Protein AF-A0A380K0P5-F1 (afdb_monomer)

Foldseek 3Di:
DDPVVVVVLVVVCVVLVLVDSVSVVCCVVPDLFDSPDDDDCPVVVVVLVVLVVLLVVLVVQLVVCVVVVVVVSNVVSVVVSVVSVVVSVVSVVVVVVVVSVVRNVPD

Radius of gyration: 23.73 Å; Cα contacts (8 Å, |Δi|>4): 60; chains: 1; bounding box: 49×21×67 Å

Nearest PDB structures (foldseek):
  8ftm-assembly2_B  TM=5.813E-01  e=7.458E+00  Thermochaetoides thermophila DSM 1495
  6zw4-assembly1_H  TM=6.249E-01  e=8.438E+00  Nostoc punctiforme
  6zw4-assembly1_T  TM=6.249E-01  e=8.438E+00  Nostoc punctiforme
  6zw4-assembly1_GA  TM=6.249E-01  e=8.438E+00  Nostoc punctiforme
  8xyv-assembly1_A  TM=5.640E-01  e=7.933E+00  synthetic construct

pLDDT: mean 88.08, std 12.18, range [38.84, 98.44]

Organism: NCBI:txid1337

Sequence (107 aa):
MTELQNDVLNQLVNDTGLGSFSNYARRMLFKETSLFIQFDESQFEELIYSLRRVENNLRQLSSIAEQSQNIQAYRAIEYSRRLVSNYEKQLTHYYKQKKRKLLSKGV

Structure (mmCIF, N/CA/C/O backbone):
data_AF-A0A380K0P5-F1
#
_entry.id   AF-A0A380K0P5-F1
#
loop_
_atom_site.group_PDB
_atom_site.id
_atom_site.type_symbol
_atom_site.label_atom_id
_atom_site.label_alt_id
_atom_site.label_comp_id
_atom_site.label_asym_id
_atom_site.label_entity_id
_atom_site.label_seq_id
_atom_site.pdbx_PDB_ins_code
_atom_site.Cartn_x
_atom_site.Cartn_y
_atom_site.Cartn_z
_atom_site.occupancy
_atom_site.B_iso_or_equiv
_atom_site.auth_seq_id
_atom_site.auth_comp_id
_atom_site.auth_asym_id
_atom_site.auth_atom_id
_atom_site.pdbx_PDB_model_num
ATOM 1 N N . MET A 1 1 ? 29.938 6.546 -37.172 1.00 60.72 1 MET A N 1
ATOM 2 C CA . MET A 1 1 ? 28.479 6.346 -37.104 1.00 60.72 1 MET A CA 1
ATOM 3 C C . MET A 1 1 ? 28.000 6.046 -38.502 1.00 60.72 1 MET A C 1
ATOM 5 O O . MET A 1 1 ? 28.212 6.876 -39.375 1.00 60.72 1 MET A O 1
ATOM 9 N N . THR A 1 2 ? 27.462 4.854 -38.735 1.00 86.94 2 THR A N 1
ATOM 10 C CA . THR A 1 2 ? 26.781 4.540 -39.999 1.00 86.94 2 THR A CA 1
ATOM 11 C C . THR A 1 2 ? 25.376 5.148 -39.992 1.00 86.94 2 THR A C 1
ATOM 13 O O . THR A 1 2 ? 24.835 5.410 -38.917 1.00 86.94 2 THR A O 1
ATOM 16 N N . GLU A 1 3 ? 24.773 5.369 -41.163 1.00 85.00 3 GLU A N 1
ATOM 17 C CA . GLU A 1 3 ? 23.383 5.855 -41.266 1.00 85.00 3 GLU A CA 1
ATOM 18 C C . GLU A 1 3 ? 22.423 4.965 -40.466 1.00 85.00 3 GLU A C 1
ATOM 20 O O . GLU A 1 3 ? 21.684 5.462 -39.623 1.00 85.00 3 GLU A O 1
ATOM 25 N N . LEU A 1 4 ? 22.577 3.642 -40.587 1.00 87.69 4 LEU A N 1
ATOM 26 C CA . LEU A 1 4 ? 21.811 2.656 -39.821 1.00 87.69 4 LEU A CA 1
ATOM 27 C C . LEU A 1 4 ? 21.927 2.848 -38.299 1.00 87.69 4 LEU A C 1
ATOM 29 O O . LEU A 1 4 ? 20.942 2.737 -37.574 1.00 87.69 4 LEU A O 1
ATOM 33 N N . GLN A 1 5 ? 23.129 3.135 -37.790 1.00 84.62 5 GLN A N 1
ATOM 34 C CA . GLN A 1 5 ? 23.313 3.400 -36.362 1.00 84.62 5 GLN A CA 1
ATOM 35 C C . GLN A 1 5 ? 22.606 4.689 -35.942 1.00 84.62 5 GLN A C 1
ATOM 37 O O . GLN A 1 5 ? 22.121 4.768 -34.818 1.00 84.62 5 GLN A O 1
ATOM 42 N N . ASN A 1 6 ? 22.559 5.691 -36.821 1.00 86.88 6 ASN A N 1
ATOM 43 C CA . ASN A 1 6 ? 21.938 6.982 -36.545 1.00 86.88 6 ASN A CA 1
ATOM 44 C C . ASN A 1 6 ? 20.413 6.861 -36.500 1.00 86.88 6 ASN A C 1
ATOM 46 O O . ASN A 1 6 ? 19.780 7.433 -35.616 1.00 86.88 6 ASN A O 1
ATOM 50 N N . ASP A 1 7 ? 19.842 6.046 -37.383 1.00 89.88 7 ASP A N 1
ATOM 51 C CA . ASP A 1 7 ? 18.410 5.749 -37.396 1.00 89.88 7 ASP A CA 1
ATOM 52 C C . ASP A 1 7 ? 17.977 5.023 -36.121 1.00 89.88 7 ASP A C 1
ATOM 54 O O . ASP A 1 7 ? 17.028 5.442 -35.455 1.00 89.88 7 ASP A O 1
ATOM 58 N N . VAL A 1 8 ? 18.736 4.002 -35.709 1.00 86.69 8 VAL A N 1
ATOM 59 C CA . VAL A 1 8 ? 18.501 3.296 -34.439 1.00 86.69 8 VAL A CA 1
ATOM 60 C C . VAL A 1 8 ? 18.626 4.249 -33.247 1.00 86.69 8 VAL A C 1
ATOM 62 O O . VAL A 1 8 ? 17.807 4.215 -32.330 1.00 86.69 8 VAL A O 1
ATOM 65 N N . LEU A 1 9 ? 19.625 5.133 -33.249 1.00 84.50 9 LEU A N 1
ATOM 66 C CA . LEU A 1 9 ? 19.829 6.110 -32.179 1.00 84.50 9 LEU A CA 1
ATOM 67 C C . LEU A 1 9 ? 18.648 7.084 -32.066 1.00 84.50 9 LEU A C 1
ATOM 69 O O . LEU A 1 9 ? 18.179 7.354 -30.962 1.00 84.50 9 LEU A O 1
ATOM 73 N N . ASN A 1 10 ? 18.151 7.583 -33.199 1.00 87.12 10 ASN A N 1
ATOM 74 C CA . ASN A 1 10 ? 16.997 8.476 -33.255 1.00 87.12 10 ASN A CA 1
ATOM 75 C C . ASN A 1 10 ? 15.723 7.780 -32.765 1.00 87.12 10 ASN A C 1
ATOM 77 O O . ASN A 1 10 ? 14.949 8.381 -32.020 1.00 87.12 10 ASN A O 1
ATOM 81 N N . GLN A 1 11 ? 15.537 6.504 -33.114 1.00 87.69 11 GLN A N 1
ATOM 82 C CA . GLN A 1 11 ? 14.435 5.699 -32.595 1.00 87.69 11 GLN A CA 1
ATOM 83 C C . GLN A 1 11 ? 14.500 5.584 -31.064 1.00 87.69 11 GLN A C 1
ATOM 85 O O . GLN A 1 11 ? 13.532 5.911 -30.386 1.00 87.69 11 GLN A O 1
ATOM 90 N N . LEU A 1 12 ? 15.665 5.255 -30.495 1.00 84.12 12 LEU A N 1
ATOM 91 C CA . LEU A 1 12 ? 15.843 5.157 -29.039 1.00 84.12 12 LEU A CA 1
ATOM 92 C C . LEU A 1 12 ? 15.641 6.504 -28.313 1.00 84.12 12 LEU A C 1
ATOM 94 O O . LEU A 1 12 ? 15.112 6.552 -27.198 1.00 84.12 12 LEU A O 1
ATOM 98 N N . VAL A 1 13 ? 16.038 7.622 -28.928 1.00 85.12 13 VAL A N 1
ATOM 99 C CA . VAL A 1 13 ? 15.771 8.972 -28.394 1.00 85.12 13 VAL A CA 1
ATOM 100 C C . VAL A 1 13 ? 14.267 9.256 -28.349 1.00 85.12 13 VAL A C 1
ATOM 102 O O . VAL A 1 13 ? 13.782 9.797 -27.351 1.00 85.12 13 VAL A O 1
ATOM 105 N N . ASN A 1 14 ? 13.531 8.866 -29.392 1.00 84.94 14 ASN A N 1
ATOM 106 C CA . ASN A 1 14 ? 12.079 9.019 -29.454 1.00 84.94 14 ASN A CA 1
ATOM 107 C C . ASN A 1 14 ? 11.377 8.129 -28.419 1.00 84.94 14 ASN A C 1
ATOM 109 O O . ASN A 1 14 ? 10.560 8.630 -27.648 1.00 84.94 14 ASN A O 1
ATOM 113 N N . ASP A 1 15 ? 11.768 6.857 -28.326 1.00 81.75 15 ASP A N 1
ATOM 114 C CA . ASP A 1 15 ? 11.175 5.876 -27.408 1.00 81.75 15 ASP A CA 1
ATOM 115 C C . ASP A 1 15 ? 11.363 6.259 -25.931 1.00 81.75 15 ASP A C 1
ATOM 117 O O . ASP A 1 15 ? 10.535 5.945 -25.076 1.00 81.75 15 ASP A O 1
ATOM 121 N N . THR A 1 16 ? 12.444 6.973 -25.607 1.00 76.25 16 THR A N 1
ATOM 122 C CA . THR A 1 16 ? 12.711 7.450 -24.240 1.00 76.25 16 THR A CA 1
ATOM 123 C C . THR A 1 16 ? 12.031 8.779 -23.897 1.00 76.25 16 THR A C 1
ATOM 125 O O . THR A 1 16 ? 12.035 9.175 -22.727 1.00 76.25 16 THR A O 1
ATOM 128 N N . GLY A 1 17 ? 11.478 9.497 -24.884 1.00 80.44 17 GLY A N 1
ATOM 129 C CA . GLY A 1 17 ? 10.836 10.803 -24.695 1.00 80.44 17 GLY A CA 1
ATOM 130 C C . GLY A 1 17 ? 11.781 11.917 -24.218 1.00 80.44 17 GLY A C 1
ATOM 131 O O . GLY A 1 17 ? 11.329 12.919 -23.667 1.00 80.44 17 GLY A O 1
ATOM 132 N N . LEU A 1 18 ? 13.103 11.761 -24.382 1.00 79.88 18 LEU A N 1
ATOM 133 C CA . LEU A 1 18 ? 14.108 12.691 -23.832 1.00 79.88 18 LEU A CA 1
ATOM 134 C C . LEU A 1 18 ? 14.345 13.943 -24.694 1.00 79.88 18 LEU A C 1
ATOM 136 O O . LEU A 1 18 ? 15.117 14.827 -24.304 1.00 79.88 18 LEU A O 1
ATOM 140 N N . GLY A 1 19 ? 13.680 14.032 -25.849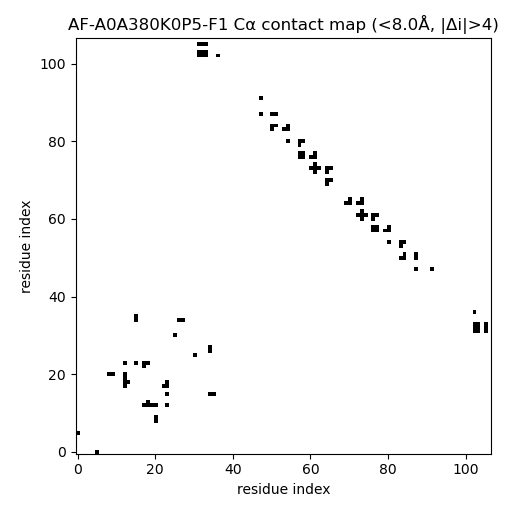 1.00 79.19 19 GLY A N 1
ATOM 141 C CA . GLY A 1 19 ? 13.582 15.223 -26.702 1.00 79.19 19 GLY A CA 1
ATOM 142 C C . GLY A 1 19 ? 14.862 15.629 -27.441 1.00 79.19 19 GLY A C 1
ATOM 143 O O . GLY A 1 19 ? 14.798 16.418 -28.375 1.00 79.19 19 GLY A O 1
ATOM 144 N N . SER A 1 20 ? 16.030 15.109 -27.054 1.00 86.31 20 SER A N 1
ATOM 145 C CA . SER A 1 20 ? 17.284 15.297 -27.787 1.00 86.31 20 SER A CA 1
ATOM 146 C C . SER A 1 20 ? 18.276 14.169 -27.524 1.00 86.31 20 SER A C 1
ATOM 148 O O . SER A 1 20 ? 18.284 13.558 -26.448 1.00 86.31 20 SER A O 1
ATOM 150 N N . PHE A 1 21 ? 19.185 13.962 -28.479 1.00 86.12 21 PHE A N 1
ATOM 151 C CA . PHE A 1 21 ? 20.309 13.046 -28.316 1.00 86.12 21 PHE A CA 1
ATOM 152 C C . PHE A 1 21 ? 21.171 13.396 -27.095 1.00 86.12 21 PHE A C 1
ATOM 154 O O . PHE A 1 21 ? 21.528 12.509 -26.330 1.00 86.12 21 PHE A O 1
ATOM 161 N N . SER A 1 22 ? 21.455 14.678 -26.845 1.00 85.75 22 SER A N 1
ATOM 162 C CA . SER A 1 22 ? 22.267 15.102 -25.695 1.00 85.75 22 SER A CA 1
ATOM 163 C C . SER A 1 22 ? 21.642 14.711 -24.352 1.00 85.75 22 SER A C 1
ATOM 165 O O . SER A 1 22 ? 22.350 14.285 -23.437 1.00 85.75 22 SER A O 1
ATOM 167 N N . ASN A 1 23 ? 20.315 14.817 -24.223 1.00 82.44 23 ASN A N 1
ATOM 168 C CA . ASN A 1 23 ? 19.598 14.383 -23.021 1.00 82.44 23 ASN A CA 1
ATOM 169 C C . ASN A 1 23 ? 19.599 12.860 -22.881 1.00 82.44 23 ASN A C 1
ATOM 171 O O . ASN A 1 23 ? 19.816 12.350 -21.780 1.00 82.44 23 ASN A O 1
ATOM 175 N N . TYR A 1 24 ? 19.398 12.145 -23.989 1.00 83.88 24 TYR A N 1
ATOM 176 C CA . TYR A 1 24 ? 19.489 10.690 -24.049 1.00 83.88 24 TYR A CA 1
ATOM 177 C C . TYR A 1 24 ? 20.879 10.179 -23.663 1.00 83.88 24 TYR A C 1
ATOM 179 O O . TYR A 1 24 ? 20.996 9.391 -22.729 1.00 83.88 24 TYR A O 1
ATOM 187 N N . ALA A 1 25 ? 21.937 10.699 -24.287 1.00 83.81 25 ALA A N 1
ATOM 188 C CA . ALA A 1 25 ? 23.323 10.336 -24.014 1.00 83.81 25 ALA A CA 1
ATOM 189 C C . ALA A 1 25 ? 23.712 10.630 -22.561 1.00 83.81 25 ALA A C 1
ATOM 191 O O . ALA A 1 25 ? 24.262 9.763 -21.889 1.00 83.81 25 ALA A O 1
ATOM 192 N N . ARG A 1 26 ? 23.355 11.809 -22.027 1.00 82.50 26 ARG A N 1
ATOM 193 C CA . ARG A 1 26 ? 23.593 12.134 -20.612 1.00 82.50 26 ARG A CA 1
ATOM 194 C C . ARG A 1 26 ? 22.891 11.134 -19.691 1.00 82.50 26 ARG A C 1
ATOM 196 O O . ARG A 1 26 ? 23.446 10.719 -18.681 1.00 82.50 26 ARG A O 1
ATOM 203 N N . ARG A 1 27 ? 21.668 10.728 -20.019 1.00 76.88 27 ARG A N 1
ATOM 204 C CA . ARG A 1 27 ? 20.913 9.799 -19.179 1.00 76.88 27 ARG A CA 1
ATOM 205 C C . ARG A 1 27 ? 21.425 8.361 -19.299 1.00 76.88 27 ARG A C 1
ATOM 207 O O . ARG A 1 27 ? 21.471 7.685 -18.284 1.00 76.88 27 ARG A O 1
ATOM 214 N N . MET A 1 28 ? 21.861 7.936 -20.482 1.00 78.00 28 MET A N 1
ATOM 215 C CA . MET A 1 28 ? 22.515 6.643 -20.716 1.00 78.00 28 MET A CA 1
ATOM 216 C C . MET A 1 28 ? 23.856 6.522 -19.991 1.00 78.00 28 MET A C 1
ATOM 218 O O . MET A 1 28 ? 24.140 5.494 -19.393 1.00 78.00 28 MET A O 1
ATOM 222 N N . LEU A 1 29 ? 24.677 7.573 -20.041 1.00 77.38 29 LEU A N 1
ATOM 223 C CA . LEU A 1 29 ? 26.038 7.551 -19.503 1.00 77.38 29 LEU A CA 1
ATOM 224 C C . LEU A 1 29 ? 26.096 7.772 -17.987 1.00 77.38 29 LEU A C 1
ATOM 226 O O . LEU A 1 29 ? 27.060 7.352 -17.357 1.00 77.38 29 LEU A O 1
ATOM 230 N N . PHE A 1 30 ? 25.097 8.448 -17.403 1.00 72.00 30 PHE A N 1
ATOM 231 C CA . PHE A 1 30 ? 25.170 8.914 -16.013 1.00 72.00 30 PHE A CA 1
ATOM 232 C C . PHE A 1 30 ? 24.010 8.475 -15.101 1.00 72.00 30 PHE A C 1
ATOM 234 O O . PHE A 1 30 ? 24.028 8.831 -13.923 1.00 72.00 30 PHE A O 1
ATOM 241 N N . LYS A 1 31 ? 22.991 7.729 -15.567 1.00 68.62 31 LYS A N 1
ATOM 242 C CA . LYS A 1 31 ? 21.993 7.150 -14.643 1.00 68.62 31 LYS A CA 1
ATOM 243 C C . LYS A 1 31 ? 22.407 5.771 -14.143 1.00 68.62 31 LYS A C 1
ATOM 245 O O . LYS A 1 31 ? 22.631 4.862 -14.923 1.00 68.62 31 LYS A O 1
ATOM 250 N N . GLU A 1 32 ? 22.274 5.578 -12.833 1.00 59.25 32 GLU A N 1
ATOM 251 C CA . GLU A 1 32 ? 22.349 4.270 -12.160 1.00 59.25 32 GLU A CA 1
ATOM 252 C C . GLU A 1 32 ? 21.132 3.357 -12.421 1.00 59.25 32 GLU A C 1
ATOM 254 O O . GLU A 1 32 ? 21.035 2.271 -11.857 1.00 59.25 32 GLU A O 1
ATOM 259 N N . THR A 1 33 ? 20.148 3.805 -13.209 1.00 61.53 33 THR A N 1
ATOM 260 C CA . THR A 1 33 ? 18.878 3.088 -13.409 1.00 61.53 33 THR A CA 1
ATOM 261 C C . THR A 1 33 ? 18.581 2.916 -14.888 1.00 61.53 33 THR A C 1
ATOM 263 O O . THR A 1 33 ? 18.714 3.870 -15.658 1.00 61.53 33 THR A O 1
ATOM 266 N N . SER A 1 34 ? 18.152 1.708 -15.267 1.00 64.62 34 SER A N 1
ATOM 267 C CA . SER A 1 34 ? 17.800 1.377 -16.651 1.00 64.62 34 SER A CA 1
ATOM 268 C C . SER A 1 34 ? 16.771 2.356 -17.223 1.00 64.62 34 SER A C 1
ATOM 270 O O . SER A 1 34 ? 15.759 2.665 -16.592 1.00 64.62 34 SER A O 1
ATOM 272 N N . LEU A 1 35 ? 17.035 2.835 -18.440 1.00 65.44 35 LEU A N 1
ATOM 273 C CA . LEU A 1 35 ? 16.160 3.747 -19.175 1.00 65.44 35 LEU A CA 1
ATOM 274 C C . LEU A 1 35 ? 14.894 3.083 -19.722 1.00 65.44 35 LEU A C 1
ATOM 276 O O . LEU A 1 35 ? 13.922 3.787 -19.980 1.00 65.44 35 LEU A O 1
ATOM 280 N N . PHE A 1 36 ? 14.907 1.756 -19.864 1.00 64.75 36 PHE A N 1
ATOM 281 C CA . PHE A 1 36 ? 13.869 0.994 -20.564 1.00 64.75 36 PHE A CA 1
ATOM 282 C C . PHE A 1 36 ? 13.047 0.086 -19.645 1.00 64.75 36 PHE A C 1
ATOM 284 O O . PHE A 1 36 ? 12.037 -0.462 -20.074 1.00 64.75 36 PHE A O 1
ATOM 291 N N . ILE A 1 37 ? 13.448 -0.083 -18.380 1.00 70.75 37 ILE A N 1
ATOM 292 C CA . ILE A 1 37 ? 12.686 -0.893 -17.423 1.00 70.75 37 ILE A CA 1
ATOM 293 C C . ILE A 1 37 ? 11.673 0.008 -16.717 1.00 70.75 37 ILE A C 1
ATOM 295 O O . ILE A 1 37 ? 12.016 0.771 -15.811 1.00 70.75 37 ILE A O 1
ATOM 299 N N . GLN A 1 38 ? 10.414 -0.109 -17.126 1.00 73.56 38 GLN A N 1
ATOM 300 C CA . GLN A 1 38 ? 9.271 0.422 -16.392 1.00 73.56 38 GLN A CA 1
ATOM 301 C C . GLN A 1 38 ? 8.585 -0.722 -15.643 1.00 73.56 38 GLN A C 1
ATOM 303 O O . GLN A 1 38 ? 8.398 -1.807 -16.188 1.00 73.56 38 GLN A O 1
ATOM 308 N N . PHE A 1 39 ? 8.240 -0.483 -14.381 1.00 81.88 39 PHE A N 1
ATOM 309 C CA . PHE A 1 39 ? 7.423 -1.405 -13.601 1.00 81.88 39 PHE A CA 1
ATOM 310 C C . PHE A 1 39 ? 5.975 -0.948 -13.691 1.00 81.88 39 PHE A C 1
ATOM 312 O O . PHE A 1 39 ? 5.694 0.219 -13.426 1.00 81.88 39 PHE A O 1
ATOM 319 N N . ASP A 1 40 ? 5.079 -1.866 -14.039 1.00 88.50 40 ASP A N 1
ATOM 320 C CA . ASP A 1 40 ? 3.659 -1.669 -13.786 1.00 88.50 40 ASP A CA 1
ATOM 321 C C . ASP A 1 40 ? 3.426 -1.739 -12.270 1.00 88.50 40 ASP A C 1
ATOM 323 O O . ASP A 1 40 ? 3.724 -2.748 -11.624 1.00 88.50 40 ASP A O 1
ATOM 327 N N . GLU A 1 41 ? 2.961 -0.631 -11.693 1.00 90.88 41 GLU A N 1
ATOM 328 C CA . GLU A 1 41 ? 2.713 -0.501 -10.253 1.00 90.88 41 GLU A CA 1
ATOM 329 C C . GLU A 1 41 ? 1.224 -0.581 -9.910 1.00 90.88 41 GLU A C 1
ATOM 331 O O . GLU A 1 41 ? 0.890 -0.564 -8.728 1.00 90.88 41 GLU A O 1
ATOM 336 N N . SER A 1 42 ? 0.341 -0.725 -10.905 1.00 94.69 42 SER A N 1
ATOM 337 C CA . SER A 1 42 ? -1.118 -0.655 -10.737 1.00 94.69 42 SER A CA 1
ATOM 338 C C . SER A 1 42 ? -1.629 -1.581 -9.631 1.00 94.69 42 SER A C 1
ATOM 340 O O . SER A 1 42 ? -2.240 -1.126 -8.667 1.00 94.69 42 SER A O 1
ATOM 342 N N . GLN A 1 43 ? -1.282 -2.868 -9.688 1.00 94.75 43 GLN A N 1
ATOM 343 C CA . GLN A 1 43 ? -1.697 -3.853 -8.680 1.00 94.75 43 GLN A CA 1
ATOM 344 C C . GLN A 1 43 ? -1.147 -3.545 -7.282 1.00 94.75 43 GLN A C 1
ATOM 346 O O . GLN A 1 43 ? -1.789 -3.825 -6.267 1.00 94.75 43 GLN A O 1
ATOM 351 N N . PHE A 1 44 ? 0.059 -2.977 -7.205 1.00 95.06 44 PHE A N 1
ATOM 352 C CA . PHE A 1 44 ? 0.647 -2.589 -5.929 1.00 95.06 44 PHE A CA 1
ATOM 353 C C . PHE A 1 44 ? -0.086 -1.381 -5.336 1.00 95.06 44 PHE A C 1
ATOM 355 O O . PHE A 1 44 ? -0.407 -1.369 -4.147 1.00 95.06 44 PHE A O 1
ATOM 362 N N . GLU A 1 45 ? -0.391 -0.383 -6.161 1.00 95.31 45 GLU A N 1
ATOM 363 C CA . GLU A 1 45 ? -1.163 0.792 -5.763 1.00 95.31 45 GLU A CA 1
ATOM 364 C C . GLU A 1 45 ? -2.587 0.417 -5.330 1.00 95.31 45 GLU A C 1
ATOM 366 O O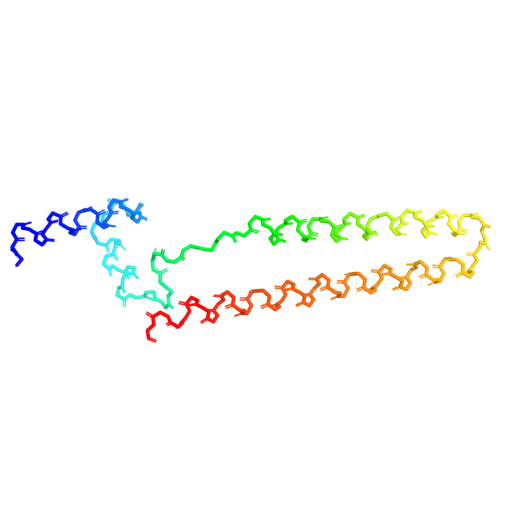 . GLU A 1 45 ? -3.045 0.879 -4.281 1.00 95.31 45 GLU A O 1
ATOM 371 N N . GLU A 1 46 ? -3.252 -0.482 -6.059 1.00 97.75 46 GLU A N 1
ATOM 372 C CA . GLU A 1 46 ? -4.566 -1.032 -5.703 1.00 97.75 46 GLU A CA 1
ATOM 373 C C . GLU A 1 46 ? -4.545 -1.763 -4.355 1.00 97.75 46 GLU A C 1
ATOM 375 O O . GLU A 1 46 ? -5.455 -1.601 -3.530 1.00 97.75 46 GLU A O 1
ATOM 380 N N . LEU A 1 47 ? -3.487 -2.532 -4.085 1.00 96.88 47 LEU A N 1
ATOM 381 C CA . LEU A 1 47 ? -3.301 -3.205 -2.803 1.00 96.88 47 LEU A CA 1
ATOM 382 C C . LEU A 1 47 ? -3.131 -2.199 -1.656 1.00 96.88 47 LEU A C 1
ATOM 384 O O . LEU A 1 47 ? -3.811 -2.311 -0.635 1.00 96.88 47 LEU A O 1
ATOM 388 N N . ILE A 1 48 ? -2.263 -1.194 -1.815 1.00 97.62 48 ILE A N 1
ATOM 389 C CA . ILE A 1 48 ? -2.063 -0.143 -0.803 1.00 97.62 48 ILE A CA 1
ATOM 390 C C . ILE A 1 48 ? -3.359 0.635 -0.563 1.00 97.62 48 ILE A C 1
ATOM 392 O O . ILE A 1 48 ? -3.726 0.901 0.585 1.00 97.62 48 ILE A O 1
ATOM 396 N N . TYR A 1 49 ? -4.091 0.961 -1.626 1.00 97.25 49 TYR A N 1
ATOM 397 C CA . TYR A 1 49 ? -5.397 1.599 -1.523 1.00 97.25 49 TYR A CA 1
ATOM 398 C C . TYR A 1 49 ? -6.390 0.740 -0.725 1.00 97.25 49 TYR A C 1
ATOM 400 O O . TYR A 1 49 ? -7.072 1.241 0.174 1.00 97.25 49 TYR A O 1
ATOM 408 N N . SER A 1 50 ? -6.423 -0.566 -0.989 1.00 97.94 50 SER A N 1
ATOM 409 C CA . SER A 1 50 ? -7.278 -1.517 -0.274 1.00 97.94 50 SER A CA 1
ATOM 410 C C . SER A 1 50 ? -6.925 -1.611 1.214 1.00 97.94 50 SER A C 1
ATOM 412 O O . SER A 1 50 ? -7.823 -1.561 2.057 1.00 97.94 50 SER A O 1
ATOM 414 N N . LEU A 1 51 ? -5.634 -1.652 1.565 1.00 97.88 51 LEU A N 1
ATOM 415 C CA . LEU A 1 51 ? -5.180 -1.638 2.963 1.00 97.88 51 LEU A CA 1
ATOM 416 C C . LEU A 1 51 ? -5.623 -0.366 3.697 1.00 97.88 51 LEU A C 1
ATOM 418 O O . LEU A 1 51 ? -6.148 -0.446 4.807 1.00 97.88 51 LEU A O 1
ATOM 422 N N . ARG A 1 52 ? -5.509 0.802 3.055 1.00 97.12 52 ARG A N 1
ATOM 423 C CA . ARG A 1 52 ? -5.973 2.079 3.625 1.00 97.12 52 ARG A CA 1
ATOM 424 C C . ARG A 1 52 ? -7.480 2.111 3.833 1.00 97.12 52 ARG A C 1
ATOM 426 O O . ARG A 1 52 ? -7.954 2.675 4.818 1.00 97.12 52 ARG A O 1
ATOM 433 N N . ARG A 1 53 ? -8.255 1.500 2.933 1.00 98.19 53 ARG A N 1
ATOM 434 C CA . ARG A 1 53 ? -9.704 1.342 3.126 1.00 98.19 53 ARG A CA 1
ATOM 435 C C . ARG A 1 53 ? -10.020 0.475 4.340 1.00 98.19 53 ARG A C 1
ATOM 437 O O . ARG A 1 53 ? -10.882 0.855 5.128 1.00 98.19 53 ARG A O 1
ATOM 444 N N . VAL A 1 54 ? -9.308 -0.637 4.525 1.00 98.12 54 VAL A N 1
ATOM 445 C CA . VAL A 1 54 ? -9.449 -1.474 5.726 1.00 98.12 54 VAL A CA 1
ATOM 446 C C . VAL A 1 54 ? -9.094 -0.680 6.984 1.00 98.12 54 VAL A C 1
ATOM 448 O O . VAL A 1 54 ? -9.874 -0.686 7.934 1.00 98.12 54 VAL A O 1
ATOM 451 N N . GLU A 1 55 ? -7.981 0.062 6.991 1.00 98.00 55 GLU A N 1
ATOM 452 C CA . GLU A 1 55 ? -7.599 0.9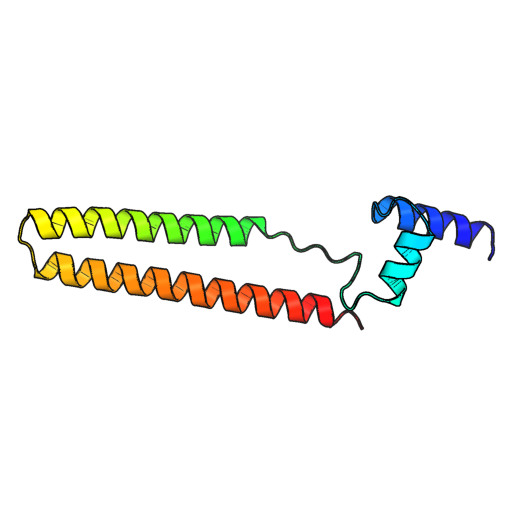01 8.136 1.00 98.00 55 GLU A CA 1
ATOM 453 C C . GLU A 1 55 ? -8.682 1.944 8.469 1.00 98.00 55 GLU A C 1
ATOM 455 O O . GLU A 1 55 ? -9.054 2.115 9.633 1.00 98.00 55 GLU A O 1
ATOM 460 N N . ASN A 1 56 ? -9.236 2.604 7.449 1.00 98.06 56 ASN A N 1
ATOM 461 C CA . ASN A 1 56 ? -10.309 3.582 7.614 1.00 98.06 56 ASN A CA 1
ATOM 462 C C . ASN A 1 56 ? -11.588 2.959 8.187 1.00 98.06 56 ASN A C 1
ATOM 464 O O . ASN A 1 56 ? -12.198 3.552 9.078 1.00 98.06 56 ASN A O 1
ATOM 468 N N . ASN A 1 57 ? -11.972 1.769 7.718 1.00 98.44 57 ASN A N 1
ATOM 469 C CA . ASN A 1 57 ? -13.122 1.040 8.253 1.00 98.44 57 ASN A CA 1
ATOM 470 C C . ASN A 1 57 ? -12.893 0.654 9.722 1.00 98.44 57 ASN A C 1
ATOM 472 O O . ASN A 1 57 ? -13.778 0.841 10.553 1.00 98.44 57 ASN A O 1
ATOM 476 N N . LEU A 1 58 ? -11.691 0.181 10.071 1.00 98.31 58 LEU A N 1
ATOM 477 C CA . LEU A 1 58 ? -11.335 -0.139 11.457 1.00 98.31 58 LEU A CA 1
ATOM 478 C C . LEU A 1 58 ? -11.399 1.098 12.359 1.00 98.31 58 LEU A C 1
ATOM 480 O O . LEU A 1 58 ? -11.915 1.006 13.466 1.00 98.31 58 LEU A O 1
ATOM 484 N N . ARG A 1 59 ? -10.959 2.267 11.882 1.00 97.81 59 ARG A N 1
ATOM 485 C CA . ARG A 1 59 ? -11.091 3.533 12.623 1.00 97.81 59 ARG A CA 1
ATOM 486 C C . ARG A 1 59 ? -12.553 3.917 12.882 1.00 97.81 59 ARG A C 1
ATOM 488 O O . ARG A 1 59 ? -12.879 4.430 13.946 1.00 97.81 59 ARG A O 1
ATOM 495 N N . GLN A 1 60 ? -13.442 3.699 11.914 1.00 98.25 60 GLN A N 1
ATOM 496 C CA . GLN A 1 60 ? -14.874 3.951 12.112 1.00 98.25 60 GLN A CA 1
ATOM 497 C C . GLN A 1 60 ? -15.457 2.989 13.152 1.00 98.25 60 GLN A C 1
ATOM 499 O O . GLN A 1 60 ? -16.163 3.415 14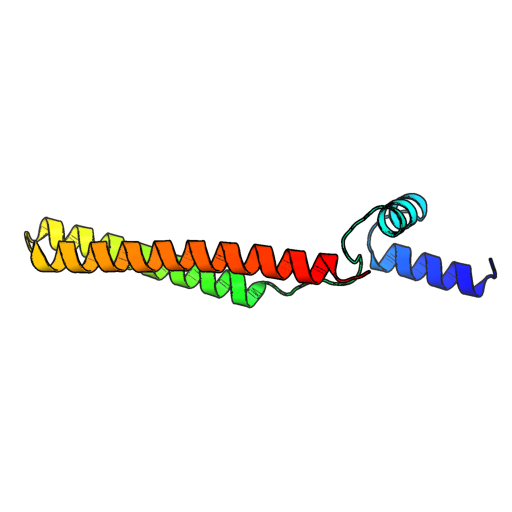.062 1.00 98.25 60 GLN A O 1
ATOM 504 N N . LEU A 1 61 ? -15.107 1.704 13.060 1.00 98.19 61 LEU A N 1
ATOM 505 C CA . LEU A 1 61 ? -15.549 0.687 14.012 1.00 98.19 61 LEU A CA 1
ATOM 506 C C . LEU A 1 61 ? -15.012 0.934 15.426 1.00 98.19 61 LEU A C 1
ATOM 508 O O . LEU A 1 61 ? -15.748 0.712 16.386 1.00 98.19 61 LEU A O 1
ATOM 512 N N . SER A 1 62 ? -13.774 1.415 15.581 1.00 97.69 62 SER A N 1
ATOM 513 C CA . SER A 1 62 ? -13.243 1.757 16.903 1.00 97.69 62 SER A CA 1
ATOM 514 C C . SER A 1 62 ? -13.992 2.938 17.511 1.00 97.69 62 SER A C 1
ATOM 516 O O . SER A 1 62 ? -14.365 2.862 18.677 1.00 97.69 62 SER A O 1
ATOM 518 N N . SER A 1 63 ? -14.323 3.961 16.718 1.00 97.56 63 SER A N 1
ATOM 519 C CA . SER A 1 63 ? -15.159 5.078 17.175 1.00 97.56 63 SER A CA 1
ATOM 520 C C . SER A 1 63 ? -16.554 4.620 17.625 1.00 97.56 63 SER A C 1
ATOM 522 O O . SER A 1 63 ? -17.021 5.034 18.684 1.00 97.56 63 SER A O 1
ATOM 524 N N . ILE A 1 64 ? -17.193 3.708 16.884 1.00 98.00 64 ILE A N 1
ATOM 525 C CA . ILE A 1 64 ? -18.487 3.118 17.273 1.00 98.00 64 ILE A CA 1
ATOM 526 C C . ILE A 1 64 ? -18.351 2.320 18.578 1.00 98.00 64 ILE A C 1
ATOM 528 O O . ILE A 1 64 ? -19.171 2.459 19.488 1.00 98.00 64 ILE A O 1
ATOM 532 N N . ALA A 1 65 ? -17.306 1.497 18.699 1.00 97.38 65 ALA A N 1
ATOM 533 C CA . ALA A 1 65 ? -17.058 0.703 19.897 1.00 97.38 65 ALA A CA 1
ATOM 534 C C . ALA A 1 65 ? -16.822 1.589 21.132 1.00 97.38 65 ALA A C 1
ATOM 536 O O . ALA A 1 65 ? -17.383 1.317 22.193 1.00 97.38 65 ALA A O 1
ATOM 537 N N . GLU A 1 66 ? -16.059 2.672 20.980 1.00 96.94 66 GLU A N 1
ATOM 538 C CA . GLU A 1 66 ? -15.820 3.673 22.022 1.00 96.94 66 GLU A CA 1
ATOM 539 C C . GLU A 1 66 ? -17.124 4.35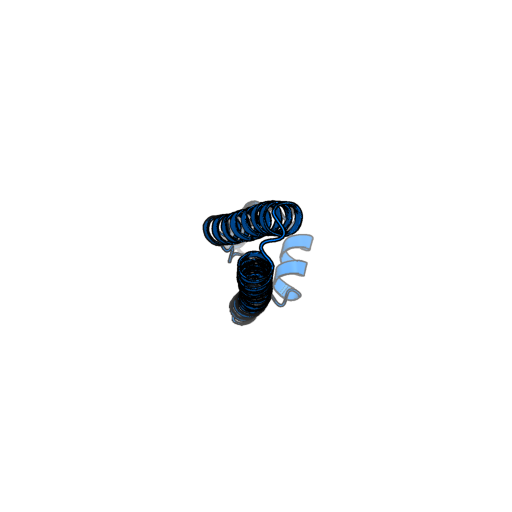0 22.467 1.00 96.94 66 GLU A C 1
ATOM 541 O O . GLU A 1 66 ? -17.424 4.375 23.660 1.00 96.94 66 GLU A O 1
ATOM 546 N N . GLN A 1 67 ? -17.947 4.810 21.517 1.00 97.56 67 GLN A N 1
ATOM 547 C CA . GLN A 1 67 ? -19.251 5.426 21.799 1.00 97.56 67 GLN A CA 1
ATOM 548 C C . GLN A 1 67 ? -20.219 4.464 22.499 1.00 97.56 67 GLN A C 1
ATOM 550 O O . GLN A 1 67 ? -20.970 4.873 23.381 1.00 97.56 67 GLN A O 1
ATOM 555 N N . SER A 1 68 ? -20.173 3.176 22.150 1.00 97.19 68 SER A N 1
ATOM 556 C CA . SER A 1 68 ? -20.966 2.126 22.804 1.00 97.19 68 SER A CA 1
ATOM 557 C C . SER A 1 68 ? -20.427 1.692 24.175 1.00 97.19 68 SER A C 1
ATOM 559 O O . SER A 1 68 ? -20.971 0.770 24.778 1.00 97.19 68 SER A O 1
ATOM 561 N N . GLN A 1 69 ? -19.338 2.308 24.655 1.00 96.25 69 GLN A N 1
ATOM 562 C CA . GLN A 1 69 ? -18.617 1.928 25.876 1.00 96.25 69 GLN A CA 1
ATOM 563 C C . GLN A 1 69 ? -18.113 0.468 25.874 1.00 96.25 69 GLN A C 1
ATOM 565 O O . GLN A 1 69 ? -17.770 -0.093 26.917 1.00 96.25 69 GLN A O 1
ATOM 570 N N . ASN A 1 70 ? -17.996 -0.156 24.697 1.00 97.50 70 ASN A N 1
ATOM 571 C CA . ASN A 1 70 ? -17.472 -1.509 24.543 1.00 97.50 70 ASN A CA 1
ATOM 572 C C . ASN A 1 70 ? -15.937 -1.490 24.472 1.00 97.50 70 ASN A C 1
ATOM 574 O O . ASN A 1 70 ? -15.321 -1.553 23.405 1.00 97.50 70 ASN A O 1
ATOM 578 N N . ILE A 1 71 ? -15.308 -1.418 25.647 1.00 96.00 71 ILE A N 1
ATOM 579 C CA . ILE A 1 71 ? -13.849 -1.287 25.796 1.00 96.00 71 ILE A CA 1
ATOM 580 C C . ILE A 1 71 ? -13.094 -2.479 25.188 1.00 96.00 71 ILE A C 1
ATOM 582 O O . ILE A 1 71 ? -12.015 -2.299 24.620 1.00 96.00 71 ILE A O 1
ATOM 586 N N . GLN A 1 72 ? -13.639 -3.694 25.296 1.00 97.38 72 GLN A N 1
ATOM 587 C CA . GLN A 1 72 ? -13.001 -4.894 24.742 1.00 97.38 72 GLN A CA 1
ATOM 588 C C . GLN A 1 72 ? -12.955 -4.834 23.211 1.00 97.38 72 GLN A C 1
ATOM 590 O O . GLN A 1 72 ? -11.889 -5.020 22.621 1.00 97.38 72 GLN A O 1
ATOM 595 N N . ALA A 1 73 ? -14.080 -4.490 22.574 1.00 97.31 73 ALA A N 1
ATOM 596 C CA . ALA A 1 73 ? -14.139 -4.307 21.128 1.00 97.31 73 ALA A CA 1
ATOM 597 C C . ALA A 1 73 ? -13.225 -3.164 20.668 1.00 97.31 73 ALA A C 1
ATOM 599 O O . ALA A 1 73 ? -12.432 -3.359 19.749 1.00 97.31 73 ALA A O 1
ATOM 600 N N . TYR A 1 74 ? -13.259 -2.011 21.347 1.00 98.06 74 TYR A N 1
ATOM 601 C CA . TYR A 1 74 ? -12.389 -0.875 21.032 1.00 98.06 74 TYR A CA 1
ATOM 602 C C . TYR A 1 74 ? -10.909 -1.280 21.010 1.00 98.06 74 TYR A C 1
ATOM 604 O O . TYR A 1 74 ? -10.207 -1.031 20.028 1.00 98.06 74 TYR A O 1
ATOM 612 N N . ARG A 1 75 ? -10.437 -1.974 22.056 1.00 97.88 75 ARG A N 1
ATOM 613 C CA . ARG A 1 75 ? -9.041 -2.429 22.155 1.00 97.88 75 ARG A CA 1
ATOM 614 C C . ARG A 1 75 ? -8.665 -3.399 21.034 1.00 97.88 75 ARG A C 1
ATOM 616 O O . ARG A 1 75 ? -7.595 -3.249 20.445 1.00 97.88 75 ARG A O 1
ATOM 623 N N . ALA A 1 76 ? -9.529 -4.366 20.728 1.00 98.12 76 ALA A N 1
ATOM 624 C CA . ALA A 1 76 ? -9.285 -5.340 19.665 1.00 98.12 76 ALA A CA 1
ATOM 625 C C . ALA A 1 76 ? -9.231 -4.679 18.274 1.00 98.12 76 ALA A C 1
ATOM 627 O O . ALA A 1 76 ? -8.353 -4.989 17.461 1.00 98.12 76 ALA A O 1
ATOM 628 N N . ILE A 1 77 ? -10.132 -3.729 18.012 1.00 98.25 77 ILE A N 1
ATOM 629 C CA . ILE A 1 77 ? -10.203 -3.011 16.736 1.00 98.25 77 ILE A CA 1
ATOM 630 C C . ILE A 1 77 ? -9.002 -2.073 16.578 1.00 98.25 77 ILE A C 1
ATOM 632 O O . ILE A 1 77 ? -8.354 -2.093 15.532 1.00 98.25 77 ILE A O 1
ATOM 636 N N . GLU A 1 78 ? -8.634 -1.308 17.610 1.00 97.81 78 GLU A N 1
ATOM 637 C CA . GLU A 1 78 ? -7.453 -0.436 17.551 1.00 97.81 78 GLU A CA 1
ATOM 638 C C . GLU A 1 78 ? -6.153 -1.228 17.379 1.00 97.81 78 GLU A C 1
ATOM 640 O O . GLU A 1 78 ? -5.262 -0.807 16.637 1.00 97.81 78 GLU A O 1
ATOM 645 N N . TYR A 1 79 ? -6.037 -2.400 18.009 1.00 97.88 79 TYR A N 1
ATOM 646 C CA . TYR A 1 79 ? -4.907 -3.295 17.766 1.00 97.88 79 TYR A CA 1
ATOM 647 C C . TYR A 1 79 ? -4.857 -3.757 16.303 1.00 97.88 79 TYR A C 1
ATOM 649 O O . TYR A 1 79 ? -3.815 -3.645 15.653 1.00 97.88 79 TYR A O 1
ATOM 657 N N . SER A 1 80 ? -5.995 -4.188 15.754 1.00 97.94 80 SER A N 1
ATOM 658 C CA . SER A 1 80 ? -6.113 -4.590 14.347 1.00 97.94 80 SER A CA 1
ATOM 659 C C . SER A 1 80 ? -5.748 -3.447 13.396 1.00 97.94 80 SER A C 1
ATOM 661 O O . SER A 1 80 ? -5.017 -3.648 12.428 1.00 97.94 80 SER A O 1
ATOM 663 N N . ARG A 1 81 ? -6.175 -2.216 13.705 1.00 97.94 81 ARG A N 1
ATOM 664 C CA . ARG A 1 81 ? -5.841 -1.019 12.924 1.00 97.94 81 ARG A CA 1
ATOM 665 C C . ARG A 1 81 ? -4.334 -0.768 12.894 1.00 97.94 81 ARG A C 1
ATOM 667 O O . ARG A 1 81 ? -3.768 -0.514 11.831 1.00 97.94 81 ARG A O 1
ATOM 674 N N . ARG A 1 82 ? -3.660 -0.897 14.043 1.00 97.62 82 ARG A N 1
ATOM 675 C CA . ARG A 1 82 ? -2.193 -0.780 14.136 1.00 97.62 82 ARG A CA 1
ATOM 676 C C . ARG A 1 82 ? -1.479 -1.866 13.336 1.00 97.62 82 ARG A C 1
ATOM 678 O O . ARG A 1 82 ? -0.480 -1.559 12.691 1.00 97.62 82 ARG A O 1
ATOM 685 N N . LEU A 1 83 ? -1.978 -3.104 13.349 1.00 97.75 83 LEU A N 1
ATOM 686 C CA . LEU A 1 83 ? -1.418 -4.192 12.540 1.00 97.75 83 LEU A CA 1
ATOM 687 C C . LEU A 1 83 ? -1.483 -3.878 11.043 1.00 97.75 83 LEU A C 1
ATOM 689 O O . LEU A 1 83 ? -0.460 -3.975 10.367 1.00 97.75 83 LEU A O 1
ATOM 693 N N . VAL A 1 84 ? -2.643 -3.438 10.546 1.00 97.69 84 VAL A N 1
ATOM 694 C CA . VAL A 1 84 ? -2.821 -3.060 9.133 1.00 97.69 84 VAL A CA 1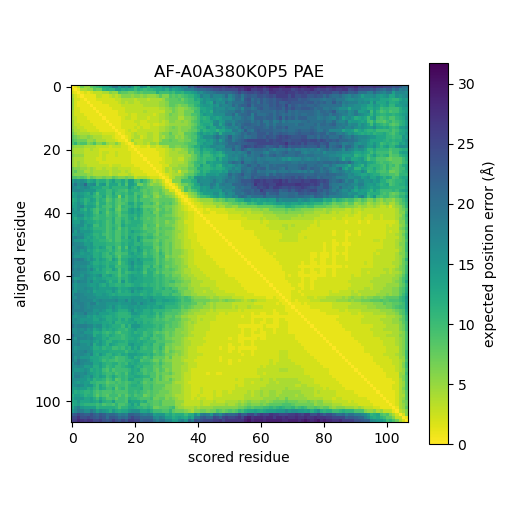
ATOM 695 C C . VAL A 1 84 ? -1.887 -1.909 8.752 1.00 97.69 84 VAL A C 1
ATOM 697 O O . VAL A 1 84 ? -1.171 -2.009 7.758 1.00 97.69 84 VAL A O 1
ATOM 700 N N . SER A 1 85 ? -1.815 -0.863 9.581 1.00 96.88 85 SER A N 1
ATOM 701 C CA . SER A 1 85 ? -0.941 0.293 9.332 1.00 96.88 85 SER A CA 1
ATOM 702 C C . SER A 1 85 ? 0.545 -0.092 9.309 1.00 96.88 85 SER A C 1
ATOM 704 O O . SER A 1 85 ? 1.314 0.355 8.454 1.00 96.88 85 SER A O 1
ATOM 706 N N . ASN A 1 86 ? 0.974 -0.964 10.226 1.00 97.69 86 ASN A N 1
ATOM 707 C CA . ASN A 1 86 ? 2.348 -1.464 10.252 1.00 97.69 86 ASN A CA 1
ATOM 708 C C . ASN A 1 86 ? 2.662 -2.316 9.019 1.00 97.69 86 ASN A C 1
ATOM 710 O O . ASN A 1 86 ? 3.738 -2.168 8.435 1.00 97.69 86 ASN A O 1
ATOM 714 N N . TYR A 1 87 ? 1.722 -3.165 8.603 1.00 97.06 87 TYR A N 1
ATOM 715 C CA . TYR A 1 87 ? 1.867 -3.985 7.408 1.00 97.06 87 TYR A CA 1
ATOM 716 C C . TYR A 1 87 ? 1.980 -3.130 6.138 1.00 97.06 87 TYR A C 1
ATOM 718 O O . TYR A 1 87 ? 2.920 -3.327 5.369 1.00 97.06 87 TYR A O 1
ATOM 726 N N . GLU A 1 88 ? 1.116 -2.120 5.952 1.00 97.31 88 GLU A N 1
ATOM 727 C CA . GLU A 1 88 ? 1.200 -1.182 4.816 1.00 97.31 88 GLU A CA 1
ATOM 728 C C . GLU A 1 88 ? 2.586 -0.521 4.741 1.00 97.31 88 GLU A C 1
ATOM 730 O O . GLU A 1 88 ? 3.210 -0.473 3.674 1.00 97.31 88 GLU A O 1
ATOM 735 N N . LYS A 1 89 ? 3.106 -0.039 5.880 1.00 97.25 89 LYS A N 1
ATOM 736 C CA . LYS A 1 89 ? 4.422 0.615 5.953 1.00 97.25 89 LYS A CA 1
ATOM 737 C C . LYS A 1 89 ? 5.556 -0.335 5.582 1.00 97.25 89 LYS A C 1
ATOM 739 O O . LYS A 1 89 ? 6.416 0.033 4.778 1.00 97.25 89 LYS A O 1
ATOM 744 N N . GLN A 1 90 ? 5.565 -1.541 6.150 1.00 97.25 90 GLN A N 1
ATOM 745 C CA . GLN A 1 90 ? 6.587 -2.551 5.862 1.00 97.25 90 GLN A CA 1
ATOM 746 C C . GLN A 1 90 ? 6.555 -2.969 4.393 1.00 97.25 90 GLN A C 1
ATOM 748 O O . GLN A 1 90 ? 7.600 -3.011 3.741 1.00 97.25 90 GLN A O 1
ATOM 753 N N . LEU A 1 91 ? 5.361 -3.200 3.852 1.00 96.12 91 LEU A N 1
ATOM 754 C CA . LEU A 1 91 ? 5.167 -3.586 2.462 1.00 96.12 91 LEU A CA 1
ATOM 755 C C . LEU A 1 91 ? 5.614 -2.474 1.500 1.00 96.12 91 LEU A C 1
ATOM 757 O O . LEU A 1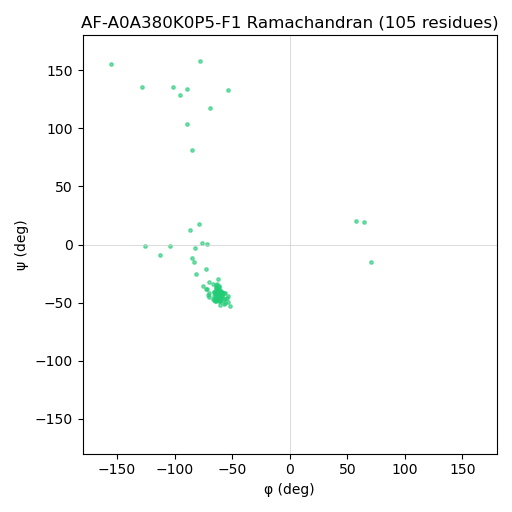 91 ? 6.365 -2.733 0.561 1.00 96.12 91 LEU A O 1
ATOM 761 N N . THR A 1 92 ? 5.247 -1.221 1.781 1.00 96.75 92 THR A N 1
ATOM 762 C CA . THR A 1 92 ? 5.698 -0.042 1.019 1.00 96.75 92 THR A CA 1
ATOM 763 C C . THR A 1 92 ? 7.216 0.098 1.037 1.00 96.75 92 THR A C 1
ATOM 765 O O . THR A 1 92 ? 7.837 0.402 0.015 1.00 96.75 92 THR A O 1
ATOM 768 N N . HIS A 1 93 ? 7.837 -0.121 2.195 1.00 96.94 93 HIS A N 1
ATOM 769 C CA . HIS A 1 93 ? 9.285 -0.061 2.326 1.00 96.94 93 HIS A CA 1
ATOM 770 C C . HIS A 1 93 ? 9.970 -1.163 1.511 1.00 96.94 93 HIS A C 1
ATOM 772 O O . HIS A 1 93 ? 10.873 -0.878 0.720 1.00 96.94 93 HIS A O 1
ATOM 778 N N . TYR A 1 94 ? 9.500 -2.403 1.653 1.00 95.31 94 TYR A N 1
ATOM 779 C CA . TYR A 1 94 ? 9.995 -3.558 0.910 1.00 95.31 94 TYR A CA 1
ATOM 780 C C . TYR A 1 94 ? 9.883 -3.354 -0.604 1.00 95.31 94 TYR A C 1
ATOM 782 O O . TYR A 1 94 ? 10.859 -3.559 -1.326 1.00 95.31 94 TYR A O 1
ATOM 790 N N . TYR A 1 95 ? 8.727 -2.881 -1.076 1.00 93.94 95 TYR A N 1
ATOM 791 C CA . TYR A 1 95 ? 8.486 -2.588 -2.485 1.00 93.94 95 TYR A CA 1
ATOM 792 C C . TYR A 1 95 ? 9.493 -1.576 -3.037 1.00 93.94 95 TYR A C 1
ATOM 794 O O . TYR A 1 95 ? 10.183 -1.848 -4.020 1.00 93.94 95 TYR A O 1
ATOM 802 N N . LYS A 1 96 ? 9.670 -0.439 -2.347 1.00 92.19 96 LYS A N 1
ATOM 803 C CA . LYS A 1 96 ? 10.637 0.598 -2.742 1.00 92.19 96 LYS A CA 1
ATOM 804 C C . LYS A 1 96 ? 12.067 0.060 -2.793 1.00 92.19 96 LYS A C 1
ATOM 806 O O . LYS A 1 96 ? 12.801 0.379 -3.728 1.00 92.19 96 LYS A O 1
ATOM 811 N N . GLN A 1 97 ? 12.471 -0.757 -1.818 1.00 92.19 97 GLN A N 1
ATOM 812 C CA . GLN A 1 97 ? 13.798 -1.379 -1.819 1.00 92.19 97 GLN A CA 1
ATOM 813 C C . GLN A 1 97 ? 13.977 -2.358 -2.984 1.00 92.19 97 GLN A C 1
ATOM 815 O O . GLN A 1 97 ? 14.993 -2.307 -3.679 1.00 92.19 97 GLN A O 1
ATOM 820 N N . LYS A 1 98 ? 12.998 -3.238 -3.220 1.00 89.75 98 LYS A N 1
ATOM 821 C CA . LYS A 1 98 ? 13.039 -4.209 -4.319 1.00 89.75 98 LYS A CA 1
ATOM 822 C C . LYS A 1 98 ? 13.077 -3.522 -5.675 1.00 89.75 98 LYS A C 1
ATOM 824 O O . LYS A 1 98 ? 13.948 -3.859 -6.471 1.00 89.75 98 LYS A O 1
ATOM 829 N N . LYS A 1 99 ? 12.223 -2.519 -5.898 1.00 87.56 99 LYS A N 1
ATOM 830 C CA . LYS A 1 99 ? 12.225 -1.707 -7.119 1.00 87.56 99 LYS A CA 1
ATOM 831 C C . LYS A 1 99 ? 13.593 -1.070 -7.352 1.00 87.56 99 LYS A C 1
ATOM 833 O O . LYS A 1 99 ? 14.164 -1.235 -8.423 1.00 87.56 99 LYS A O 1
ATOM 838 N N . ARG A 1 100 ? 14.165 -0.413 -6.335 1.00 85.19 100 ARG A N 1
ATOM 839 C CA . ARG A 1 100 ? 15.516 0.171 -6.427 1.00 85.19 100 ARG A CA 1
ATOM 840 C C . ARG A 1 100 ? 16.565 -0.872 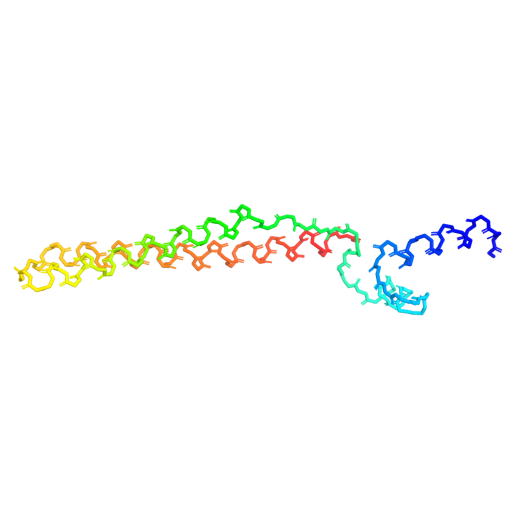-6.801 1.00 85.19 100 ARG A C 1
ATOM 842 O O . ARG A 1 100 ? 17.329 -0.631 -7.722 1.00 85.19 100 ARG A O 1
ATOM 849 N N . LYS A 1 101 ? 16.558 -2.038 -6.146 1.00 83.88 101 LYS A N 1
ATOM 850 C CA . LYS A 1 101 ? 17.505 -3.128 -6.425 1.00 83.88 101 LYS A CA 1
ATOM 851 C C . LYS A 1 101 ? 17.372 -3.683 -7.845 1.00 83.88 101 LYS A C 1
ATOM 853 O O . LYS A 1 101 ? 18.371 -4.069 -8.437 1.00 83.88 101 LYS A O 1
ATOM 858 N N . LEU A 1 102 ? 16.154 -3.776 -8.374 1.00 81.69 102 LEU A N 1
ATOM 859 C CA . LEU A 1 102 ? 15.930 -4.244 -9.743 1.00 81.69 102 LEU A CA 1
ATOM 860 C C . LEU A 1 102 ? 16.366 -3.197 -10.771 1.00 81.69 102 LEU A C 1
ATOM 862 O O . LEU A 1 102 ? 16.969 -3.553 -11.775 1.00 81.69 102 LEU A O 1
ATOM 866 N N . LEU A 1 103 ? 16.131 -1.915 -10.489 1.00 77.31 103 LEU A N 1
ATOM 867 C CA . LEU A 1 103 ? 16.594 -0.820 -11.340 1.00 77.31 103 LEU A CA 1
ATOM 868 C C . LEU A 1 103 ? 18.119 -0.641 -11.302 1.00 77.31 103 LEU A C 1
ATOM 870 O O . LEU A 1 103 ? 18.688 -0.261 -12.319 1.00 77.31 103 LEU A O 1
ATOM 874 N N . SER A 1 104 ? 18.767 -0.929 -10.166 1.00 72.44 104 SER A N 1
ATOM 875 C CA . SER A 1 104 ? 20.221 -0.805 -9.983 1.00 72.44 104 SER A CA 1
ATOM 876 C C . SER A 1 104 ? 21.019 -2.010 -10.489 1.00 72.44 104 SER A C 1
ATOM 878 O O . SER A 1 104 ? 22.231 -1.922 -10.610 1.00 72.44 104 SER A O 1
ATOM 880 N N . LYS A 1 105 ? 20.368 -3.154 -10.744 1.00 56.00 105 LYS A N 1
ATOM 881 C CA . LYS A 1 105 ? 20.987 -4.362 -11.326 1.00 56.00 105 LYS A CA 1
ATOM 882 C C . LYS A 1 105 ? 20.998 -4.361 -12.861 1.00 56.00 105 LYS A C 1
ATOM 884 O O . LYS A 1 105 ? 21.243 -5.396 -13.469 1.00 56.00 105 LYS A O 1
ATOM 889 N N . GLY A 1 106 ? 20.711 -3.218 -13.483 1.00 51.19 106 GLY A N 1
ATOM 890 C CA . GLY A 1 106 ? 20.854 -3.009 -14.926 1.00 51.19 106 GLY A CA 1
ATOM 891 C C . GLY A 1 106 ? 22.294 -2.754 -15.389 1.00 51.19 106 GLY A C 1
ATOM 892 O O . GLY A 1 106 ? 22.460 -2.210 -16.477 1.00 51.19 106 GLY A O 1
ATOM 893 N N . VAL A 1 107 ? 23.295 -3.097 -14.565 1.00 38.84 107 VAL A N 1
ATOM 894 C CA . VAL A 1 107 ? 24.739 -3.052 -14.848 1.00 38.84 107 VAL A CA 1
ATOM 895 C C . VAL A 1 107 ? 25.382 -4.313 -14.283 1.00 38.84 107 VAL A C 1
A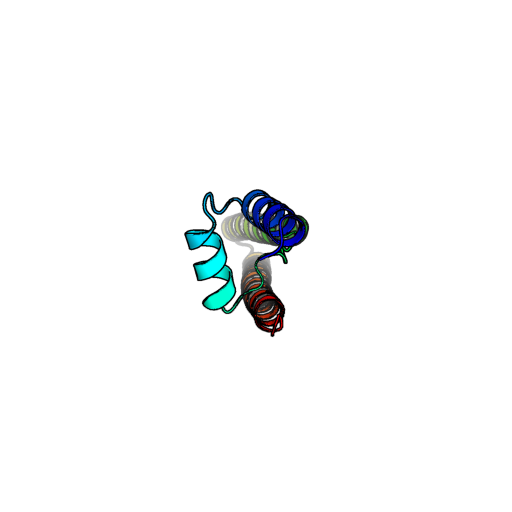TOM 897 O O . VAL A 1 107 ? 25.057 -4.651 -13.118 1.00 38.84 107 VAL A O 1
#

Mean predicted aligned error: 8.79 Å

Solvent-accessible surface area (backbone atoms only — not comparable to full-atom values): 5980 Å² total; per-residue (Å²): 133,55,72,70,56,49,54,52,49,52,50,54,28,58,78,64,67,50,86,36,64,70,52,36,51,52,46,69,77,70,47,74,46,51,88,82,74,77,79,90,51,63,72,59,51,52,48,54,52,50,52,52,51,52,34,52,52,31,52,52,52,23,52,52,22,53,76,68,67,35,61,69,57,21,53,54,32,51,51,53,30,50,50,50,53,50,47,53,52,51,50,53,51,50,50,55,52,51,52,50,54,60,34,52,58,70,110

Secondary structure (DSSP, 8-state):
--HHHHHHHHHHHHHTT-SSHHHHHHHHHH-SS-SS-PPP-HHHHHHHHHHHHHHHHHHHHHHHHHHTT-HHHHHHHHHHHHHHHHHHHHHHHHHHHHHHHHHHT--